Protein AF-K1S7I2-F1 (afdb_monomer)

Secondary structure (DSSP, 8-state):
-HHHHHHHHHTTSSSSPPPPPPHHHHHHHHHHHHHHHHHHHHHHHT--SHHHHHHHHHHHHHHHHHHHHHHHHHHHH-TT-HHHHHHHHHHHHHHHHHHHHHHHHHHHHHHHHHHHHHHHHHHHHHHHHHHHHHH-TTS---

Structure (mmCIF, N/CA/C/O backbone):
data_AF-K1S7I2-F1
#
_entry.id   AF-K1S7I2-F1
#
loop_
_atom_site.group_PDB
_atom_site.id
_atom_site.type_symbol
_atom_site.label_atom_id
_atom_site.label_alt_id
_atom_site.label_comp_id
_atom_site.label_asym_id
_atom_site.label_entity_id
_atom_site.label_seq_id
_atom_site.pdbx_PDB_ins_code
_atom_site.Cartn_x
_atom_site.Cartn_y
_atom_site.Cartn_z
_atom_site.occupancy
_atom_site.B_iso_or_equiv
_atom_site.auth_seq_id
_atom_site.auth_comp_id
_atom_site.auth_asym_id
_atom_site.auth_atom_id
_atom_site.pdbx_PDB_model_num
ATOM 1 N N . GLN A 1 1 ? 15.579 19.280 6.962 1.00 56.69 1 GLN A N 1
ATOM 2 C CA . GLN A 1 1 ? 15.246 20.388 7.891 1.00 56.69 1 GLN A CA 1
ATOM 3 C C . GLN A 1 1 ? 15.690 20.153 9.344 1.00 56.69 1 GLN A C 1
ATOM 5 O O . GLN A 1 1 ? 16.067 21.121 9.987 1.00 56.69 1 GLN A O 1
ATOM 10 N N . ALA A 1 2 ? 15.749 18.918 9.872 1.00 61.34 2 ALA A N 1
ATOM 11 C CA . ALA A 1 2 ? 16.204 18.666 11.256 1.00 61.34 2 ALA A CA 1
ATOM 12 C C . ALA A 1 2 ? 17.656 19.108 11.562 1.00 61.34 2 ALA A C 1
ATOM 14 O O . ALA A 1 2 ? 17.950 19.483 12.695 1.00 61.34 2 ALA A O 1
ATOM 15 N N . LEU A 1 3 ? 18.539 19.101 10.554 1.00 74.88 3 LEU A N 1
ATOM 16 C CA . LEU A 1 3 ? 19.942 19.516 10.696 1.00 74.88 3 LEU A CA 1
ATOM 17 C C . LEU A 1 3 ? 20.102 21.020 10.975 1.00 74.88 3 LEU A C 1
ATOM 19 O O . LEU A 1 3 ? 20.986 21.421 11.723 1.00 74.88 3 LEU A O 1
ATOM 23 N N . TYR A 1 4 ? 19.215 21.854 10.427 1.00 83.38 4 TYR A N 1
ATOM 24 C CA . TYR A 1 4 ? 19.271 23.310 10.587 1.00 83.38 4 TYR A CA 1
ATOM 25 C C . TYR A 1 4 ? 19.119 23.725 12.058 1.00 83.38 4 TYR A C 1
ATOM 27 O O . TYR A 1 4 ? 19.959 24.430 12.610 1.00 83.38 4 TYR A O 1
ATOM 35 N N . TYR A 1 5 ? 18.105 23.188 12.739 1.00 77.81 5 TYR A N 1
ATOM 36 C CA . TYR A 1 5 ? 17.872 23.464 14.157 1.00 77.81 5 TYR A CA 1
ATOM 37 C C . TYR A 1 5 ? 18.929 22.838 15.075 1.00 77.81 5 TYR A C 1
ATOM 39 O O . TYR A 1 5 ? 19.227 23.402 16.127 1.00 77.81 5 TYR A O 1
ATOM 47 N N . SER A 1 6 ? 19.526 21.698 14.699 1.00 78.75 6 SER A N 1
ATOM 48 C CA . SER A 1 6 ? 20.648 21.152 15.471 1.00 78.75 6 SER A CA 1
ATOM 49 C C . SER A 1 6 ? 21.892 22.030 15.374 1.00 78.75 6 SER A C 1
ATOM 51 O O . SER A 1 6 ? 22.535 22.240 16.399 1.00 78.75 6 SER A O 1
ATOM 53 N N . TYR A 1 7 ? 22.189 22.586 14.193 1.00 86.69 7 TYR A N 1
ATOM 54 C CA . TYR A 1 7 ? 23.311 23.510 14.023 1.00 86.69 7 TYR A CA 1
ATOM 55 C C . TYR A 1 7 ? 23.096 24.810 14.802 1.00 86.69 7 TYR A C 1
ATOM 57 O O . TYR A 1 7 ? 23.991 25.232 15.523 1.00 86.69 7 TYR A O 1
ATOM 65 N N . LEU A 1 8 ? 21.897 25.399 14.766 1.00 85.50 8 LEU A N 1
ATOM 66 C CA . LEU A 1 8 ? 21.591 26.603 15.552 1.00 85.50 8 LEU A CA 1
ATOM 67 C C . LEU A 1 8 ? 21.720 26.388 17.069 1.00 85.50 8 LEU A C 1
ATOM 69 O O . LEU A 1 8 ? 22.125 27.299 17.787 1.00 85.50 8 LEU A O 1
ATOM 73 N N . TYR A 1 9 ? 21.408 25.188 17.566 1.00 83.75 9 TYR A N 1
ATOM 74 C CA . TYR A 1 9 ? 21.650 24.836 18.967 1.00 83.75 9 TYR A CA 1
ATOM 75 C C . TYR A 1 9 ? 23.142 24.652 19.277 1.00 83.75 9 TYR A C 1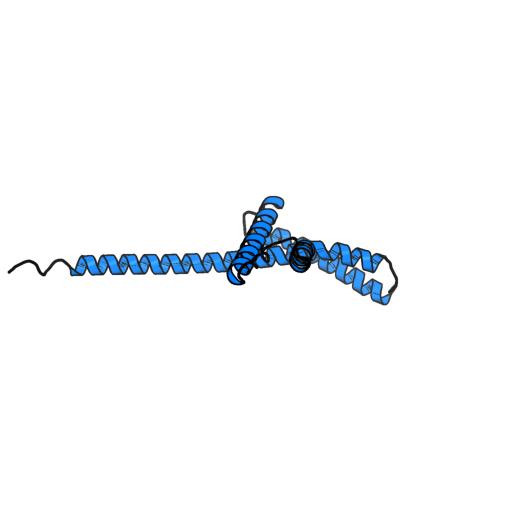
ATOM 77 O O . TYR A 1 9 ? 23.618 25.159 20.287 1.00 83.75 9 TYR A O 1
ATOM 85 N N . GLN A 1 10 ? 23.899 23.980 18.402 1.00 84.38 10 GLN A N 1
ATOM 86 C CA . GLN A 1 10 ? 25.352 23.809 18.563 1.00 84.38 10 GLN A CA 1
ATOM 87 C C . GLN A 1 10 ? 26.112 25.141 18.527 1.00 84.38 10 GLN A C 1
ATOM 89 O O . GLN A 1 10 ? 27.075 25.308 19.265 1.00 84.38 10 GLN A O 1
ATOM 94 N N . MET A 1 11 ? 25.646 26.094 17.718 1.00 89.69 11 MET A N 1
ATOM 95 C CA . MET A 1 11 ? 26.193 27.451 17.622 1.00 89.69 11 MET A CA 1
ATOM 96 C C . MET A 1 11 ? 25.721 28.378 18.759 1.00 89.69 11 MET A C 1
ATOM 98 O O . MET A 1 11 ? 26.007 29.571 18.729 1.00 89.69 11 MET A O 1
ATOM 102 N N . GLY A 1 12 ? 24.961 27.870 19.740 1.00 85.56 12 GLY A N 1
ATOM 103 C CA . GLY A 1 12 ? 24.485 28.637 20.899 1.00 85.56 12 GLY A CA 1
ATOM 104 C C . GLY A 1 12 ? 23.356 29.637 20.612 1.00 85.56 12 GLY A C 1
ATOM 105 O O . GLY A 1 12 ? 22.914 30.331 21.524 1.00 85.56 12 GLY A O 1
ATOM 106 N N . VAL A 1 13 ? 22.853 29.698 19.373 1.00 89.31 13 VAL A N 1
ATOM 107 C CA . VAL A 1 13 ? 21.753 30.593 18.963 1.00 89.31 13 VAL A CA 1
ATOM 108 C C . VAL A 1 13 ? 20.434 30.162 19.609 1.00 89.31 13 VAL A C 1
ATOM 110 O O . VAL A 1 13 ? 19.624 30.993 20.019 1.00 89.31 13 VAL A O 1
ATOM 113 N N . LEU A 1 14 ? 20.217 28.851 19.740 1.00 83.06 14 LEU A N 1
ATOM 114 C CA . LEU A 1 14 ? 19.083 28.300 20.479 1.00 83.06 14 LEU A CA 1
ATOM 115 C C . LEU A 1 14 ? 19.497 27.971 21.914 1.00 83.06 14 LEU A C 1
ATOM 117 O O . LEU A 1 14 ? 20.416 27.193 22.145 1.00 83.06 14 LEU A O 1
ATOM 121 N N . LYS A 1 15 ? 18.749 28.498 22.887 1.00 81.25 15 LYS A N 1
ATOM 122 C CA . LYS A 1 15 ? 18.996 28.264 24.322 1.00 81.25 15 LYS A CA 1
ATOM 123 C C . LYS A 1 15 ? 18.727 26.819 24.759 1.00 81.25 15 LYS A C 1
ATOM 125 O O . LYS A 1 15 ? 19.271 26.365 25.759 1.00 81.25 15 LYS A O 1
ATOM 130 N N . GLN A 1 16 ? 17.872 26.092 24.037 1.00 79.06 16 GLN A N 1
ATOM 131 C CA . GLN A 1 16 ? 17.500 24.714 24.358 1.00 79.06 16 GLN A CA 1
ATOM 132 C C . GLN A 1 16 ? 17.503 23.834 23.114 1.00 79.06 16 GLN A C 1
ATOM 134 O O . GLN A 1 16 ? 17.116 24.260 22.024 1.00 79.06 16 GLN A O 1
ATOM 139 N N . LYS A 1 17 ? 17.910 22.576 23.301 1.00 78.81 17 LYS A N 1
ATOM 140 C CA . LYS A 1 17 ? 17.886 21.577 22.239 1.00 78.81 17 LYS A CA 1
ATOM 141 C C . LYS A 1 17 ? 16.428 21.258 21.903 1.00 78.81 17 LYS A C 1
ATOM 143 O O . LYS A 1 17 ? 15.666 20.963 22.827 1.00 78.81 17 LYS A O 1
ATOM 148 N N . PRO A 1 18 ? 16.029 21.246 20.620 1.00 75.38 18 PRO A N 1
ATOM 149 C CA . PRO A 1 18 ? 14.683 20.826 20.253 1.00 75.38 18 PRO A CA 1
ATOM 150 C C . PRO A 1 18 ? 14.415 19.408 20.780 1.00 75.38 18 PRO A C 1
ATOM 152 O O . PRO A 1 18 ? 15.206 18.482 20.555 1.00 75.38 18 PRO A O 1
ATOM 155 N N . LYS A 1 19 ? 13.312 19.245 21.520 1.00 78.19 19 LYS A N 1
ATOM 156 C CA . LYS A 1 19 ? 12.931 17.962 22.122 1.00 78.19 19 LYS A CA 1
ATOM 157 C C . LYS A 1 19 ? 12.605 16.961 21.015 1.00 78.19 19 LYS A C 1
ATOM 159 O O . LYS A 1 19 ? 11.801 17.235 20.126 1.00 78.19 19 LYS A O 1
ATOM 164 N N . ARG A 1 20 ? 13.237 15.785 21.058 1.00 80.12 20 ARG A N 1
ATOM 165 C CA . ARG A 1 20 ? 12.906 14.686 20.141 1.00 80.12 20 ARG A CA 1
ATOM 166 C C . ARG A 1 20 ? 11.556 14.091 20.544 1.00 80.12 20 ARG A C 1
ATOM 168 O O . ARG A 1 20 ? 11.340 13.813 21.718 1.00 80.12 20 ARG A O 1
ATOM 175 N N . ILE A 1 21 ? 10.687 13.860 19.560 1.00 84.19 21 ILE A N 1
ATOM 176 C CA . ILE A 1 21 ? 9.421 13.134 19.745 1.00 84.19 21 ILE A CA 1
ATOM 177 C C . ILE A 1 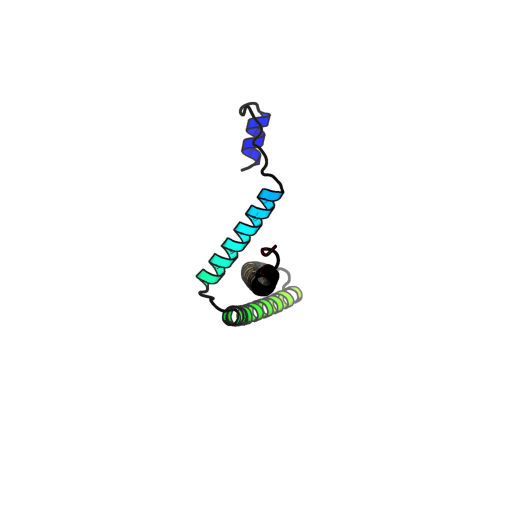21 ? 9.727 11.738 20.303 1.00 84.19 21 ILE A C 1
ATOM 179 O O . ILE A 1 21 ? 10.676 11.092 19.836 1.00 84.19 21 ILE A O 1
ATOM 183 N N . SER A 1 22 ? 8.940 11.286 21.286 1.00 89.88 22 SER A N 1
ATOM 184 C CA . SER A 1 22 ? 9.121 9.967 21.895 1.00 89.88 22 SER A CA 1
ATOM 185 C C . SER A 1 22 ? 8.963 8.852 20.847 1.00 89.88 22 SER A C 1
ATOM 187 O O . SER A 1 22 ? 8.219 9.014 19.872 1.00 89.88 22 SER A O 1
ATOM 189 N N . PRO A 1 23 ? 9.654 7.710 21.006 1.00 89.88 23 PRO A N 1
ATOM 190 C CA . PRO A 1 23 ? 9.533 6.595 20.067 1.00 89.88 23 PRO A CA 1
ATOM 191 C C . PRO A 1 23 ? 8.088 6.108 19.884 1.00 89.88 23 PRO A C 1
ATOM 193 O O . PRO A 1 23 ? 7.698 5.804 18.760 1.00 89.88 23 PRO A O 1
ATOM 196 N N . VAL A 1 24 ? 7.298 6.104 20.965 1.00 93.75 24 VAL A N 1
ATOM 197 C CA . VAL A 1 24 ? 5.876 5.721 20.963 1.00 93.75 24 VAL A CA 1
ATOM 198 C C . VAL A 1 24 ? 5.064 6.672 20.088 1.00 93.75 24 VAL A C 1
ATOM 200 O O . VAL A 1 24 ? 4.462 6.237 19.111 1.00 93.75 24 VAL A O 1
ATOM 203 N N . LEU A 1 25 ? 5.159 7.982 20.340 1.00 89.94 25 LEU A N 1
ATOM 204 C CA . LEU A 1 25 ? 4.445 8.985 19.546 1.00 89.94 25 LEU A CA 1
ATOM 205 C C . LEU A 1 25 ? 4.850 8.940 18.069 1.00 89.94 25 LEU A C 1
ATOM 207 O O . LEU A 1 25 ? 4.011 9.089 17.189 1.00 89.94 25 LEU A O 1
ATOM 211 N N . ARG A 1 26 ? 6.128 8.682 17.762 1.00 92.12 26 ARG A N 1
ATOM 212 C CA . ARG A 1 26 ? 6.577 8.522 16.372 1.00 92.12 26 ARG A CA 1
ATOM 213 C C . ARG A 1 26 ? 5.964 7.290 15.704 1.00 92.12 26 ARG A C 1
ATOM 215 O O . ARG A 1 26 ? 5.657 7.345 14.516 1.00 92.12 26 ARG A O 1
ATOM 222 N N . ALA A 1 27 ? 5.843 6.180 16.426 1.00 92.88 27 ALA A N 1
ATOM 223 C CA . ALA A 1 27 ? 5.189 4.986 15.907 1.00 92.88 27 ALA A CA 1
ATOM 224 C C . ALA A 1 27 ? 3.707 5.256 15.623 1.00 92.88 27 ALA A C 1
ATOM 226 O O . ALA A 1 27 ? 3.222 4.858 14.567 1.00 92.88 27 ALA A O 1
ATOM 227 N N . ASP A 1 28 ? 3.023 5.982 16.504 1.00 94.56 28 ASP A N 1
ATOM 228 C CA . ASP A 1 28 ? 1.611 6.319 16.322 1.00 94.56 28 ASP A CA 1
ATOM 229 C C . ASP A 1 28 ? 1.388 7.302 15.169 1.00 94.56 28 ASP A C 1
ATOM 231 O O . ASP A 1 28 ? 0.517 7.056 14.341 1.00 94.56 28 ASP A O 1
ATOM 235 N N . ILE A 1 29 ? 2.241 8.322 15.012 1.00 93.06 29 ILE A N 1
ATOM 236 C CA . ILE A 1 29 ? 2.217 9.212 13.836 1.00 93.06 29 ILE A CA 1
ATOM 237 C C . ILE A 1 29 ? 2.360 8.401 12.543 1.00 93.06 29 ILE A C 1
ATOM 239 O O . ILE A 1 29 ? 1.552 8.550 11.638 1.00 93.06 29 ILE A O 1
ATOM 243 N N . ARG A 1 30 ? 3.309 7.456 12.476 1.00 94.25 30 ARG A N 1
ATOM 244 C CA . ARG A 1 30 ? 3.467 6.595 11.288 1.00 94.25 30 ARG A CA 1
ATOM 245 C C . ARG A 1 30 ? 2.242 5.725 11.011 1.00 94.25 30 ARG A C 1
ATOM 247 O O . ARG A 1 30 ? 1.960 5.437 9.851 1.00 94.25 30 ARG A O 1
ATOM 254 N N . LYS A 1 31 ? 1.540 5.262 12.054 1.00 94.00 31 LYS A N 1
ATOM 255 C CA . LYS A 1 31 ? 0.277 4.530 11.880 1.00 94.00 31 LYS A CA 1
ATOM 256 C C . LYS A 1 31 ? -0.785 5.454 11.293 1.00 94.00 31 LYS A C 1
ATOM 258 O O . LYS A 1 31 ? -1.463 5.034 10.366 1.00 94.00 31 LYS A O 1
ATOM 263 N N . LEU A 1 32 ? -0.907 6.681 11.803 1.00 94.94 32 LEU A N 1
ATOM 264 C CA . LEU A 1 32 ? -1.848 7.676 11.284 1.00 94.94 32 LEU A CA 1
ATOM 265 C C . LEU A 1 32 ? -1.541 8.030 9.826 1.00 94.94 32 LEU A C 1
ATOM 267 O O . LEU A 1 32 ? -2.444 7.953 9.001 1.00 94.94 32 LEU A O 1
ATOM 271 N N . ASP A 1 33 ? -0.279 8.286 9.484 1.00 95.38 33 ASP A N 1
ATOM 272 C CA . ASP A 1 33 ? 0.145 8.542 8.101 1.00 95.38 33 ASP A CA 1
ATOM 273 C C . ASP A 1 33 ? -0.236 7.374 7.177 1.00 95.38 33 ASP A C 1
ATOM 275 O O . ASP A 1 33 ? -0.771 7.576 6.089 1.00 95.38 33 ASP A O 1
ATOM 279 N N . ALA A 1 34 ? -0.029 6.131 7.630 1.00 93.50 34 ALA A N 1
ATOM 280 C CA . ALA A 1 34 ? -0.425 4.947 6.872 1.00 93.50 34 ALA A CA 1
ATOM 281 C C . ALA A 1 34 ? -1.952 4.825 6.711 1.00 93.50 34 ALA A C 1
ATOM 283 O O . ALA A 1 34 ? -2.401 4.335 5.680 1.00 93.50 34 ALA A O 1
ATOM 284 N N . ARG A 1 35 ? -2.751 5.257 7.698 1.00 93.62 35 ARG A N 1
ATOM 285 C CA . ARG A 1 35 ? -4.222 5.291 7.597 1.00 93.62 35 ARG A CA 1
ATOM 286 C C . ARG A 1 35 ? -4.695 6.351 6.612 1.00 93.62 35 ARG A C 1
ATOM 288 O O . ARG A 1 35 ? -5.577 6.063 5.812 1.00 93.62 35 ARG A O 1
ATOM 295 N N . ILE A 1 36 ? -4.087 7.533 6.650 1.00 95.31 36 ILE A N 1
ATOM 296 C CA . ILE A 1 36 ? -4.391 8.623 5.720 1.00 95.31 36 ILE A CA 1
ATOM 297 C C . ILE A 1 36 ? -4.094 8.172 4.288 1.00 95.31 36 ILE A C 1
ATOM 299 O O . ILE A 1 36 ? -4.984 8.233 3.448 1.00 95.31 36 ILE A O 1
ATOM 303 N N . GLU A 1 37 ? -2.913 7.594 4.035 1.00 95.12 37 GLU A N 1
ATOM 304 C CA . GLU A 1 37 ? -2.541 7.085 2.704 1.00 95.12 37 GLU A CA 1
ATOM 305 C C . GLU A 1 37 ? -3.546 6.042 2.177 1.00 95.12 37 GLU A C 1
ATOM 307 O O . GLU A 1 37 ? -3.877 6.024 0.992 1.00 95.12 37 GLU A O 1
ATOM 312 N N . GLN A 1 38 ? -4.067 5.177 3.052 1.00 93.62 38 GLN A N 1
ATOM 313 C CA . GLN A 1 38 ? -5.082 4.185 2.689 1.00 93.62 38 GLN A CA 1
ATOM 314 C C . GLN A 1 38 ? -6.427 4.818 2.355 1.00 93.62 38 GLN A C 1
ATOM 316 O O . GLN A 1 38 ? -7.040 4.447 1.358 1.00 93.62 38 GLN A O 1
ATOM 321 N N . MET A 1 39 ? -6.883 5.757 3.184 1.00 93.50 39 MET A N 1
ATOM 322 C CA . MET A 1 39 ? -8.144 6.458 2.960 1.00 93.50 39 MET A CA 1
ATOM 323 C C . MET A 1 39 ? -8.104 7.275 1.670 1.00 93.50 39 MET A C 1
ATOM 325 O O . MET A 1 39 ? -9.024 7.179 0.864 1.00 93.50 39 MET A O 1
ATOM 329 N N . GLU A 1 40 ? -7.019 8.014 1.438 1.00 95.62 40 GLU A N 1
ATOM 330 C CA . GLU A 1 40 ? -6.811 8.782 0.208 1.00 95.62 40 GLU A CA 1
ATOM 331 C C . GLU A 1 40 ? -6.819 7.879 -1.027 1.00 95.62 40 GLU A C 1
ATOM 333 O O . GLU A 1 40 ? -7.417 8.223 -2.044 1.00 95.62 40 GLU A O 1
ATOM 338 N N . PHE A 1 41 ? -6.193 6.704 -0.941 1.00 95.25 41 PHE A N 1
ATOM 339 C CA . PHE A 1 41 ? -6.191 5.735 -2.031 1.00 95.25 41 PHE A CA 1
ATOM 340 C C . PHE A 1 41 ? -7.592 5.195 -2.333 1.00 95.25 41 PHE A C 1
ATOM 342 O O . PHE A 1 41 ? -8.015 5.212 -3.490 1.00 95.25 41 PHE A O 1
ATOM 349 N N . LEU A 1 42 ? -8.331 4.763 -1.307 1.00 94.44 42 LEU A N 1
ATOM 350 C CA . LEU A 1 42 ? -9.702 4.274 -1.472 1.00 94.44 42 LEU A CA 1
ATOM 351 C C . LEU A 1 42 ? -10.613 5.358 -2.054 1.00 94.44 42 LEU A C 1
ATOM 353 O O . LEU A 1 42 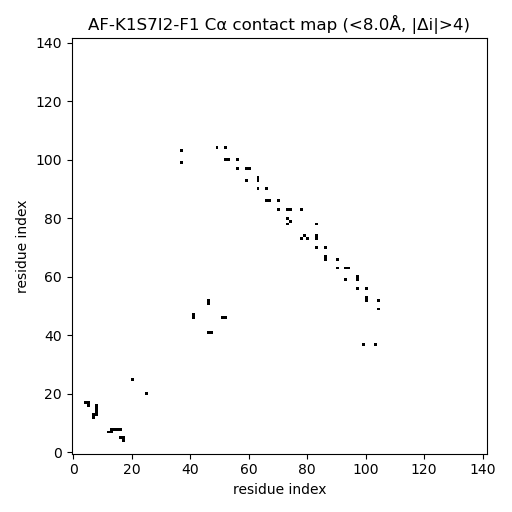? -11.356 5.086 -2.992 1.00 94.44 42 LEU A O 1
ATOM 357 N N . GLN A 1 43 ? -10.494 6.596 -1.568 1.00 95.12 43 GLN A N 1
ATOM 358 C CA . GLN A 1 43 ? -11.253 7.740 -2.072 1.00 95.12 43 GLN A CA 1
ATOM 359 C C . GLN A 1 43 ? -10.900 8.068 -3.528 1.00 95.12 43 GLN A C 1
ATOM 361 O O . GLN A 1 43 ? -11.785 8.293 -4.349 1.00 95.12 43 GLN A O 1
ATOM 366 N N . LYS A 1 44 ? -9.610 8.076 -3.881 1.00 95.12 44 LYS A N 1
ATOM 367 C CA . LYS A 1 44 ? -9.149 8.379 -5.243 1.00 95.12 44 LYS A CA 1
ATOM 368 C C . LYS A 1 44 ? -9.672 7.375 -6.270 1.00 95.12 44 LYS A C 1
ATOM 370 O O . LYS A 1 44 ? -9.983 7.763 -7.393 1.00 95.12 44 LYS A O 1
ATOM 375 N N . HIS A 1 45 ? -9.744 6.103 -5.891 1.00 92.69 45 HIS A N 1
ATOM 376 C CA . HIS A 1 45 ? -10.190 5.018 -6.765 1.00 92.69 45 HIS A CA 1
ATOM 377 C C . HIS A 1 45 ? -11.667 4.645 -6.572 1.00 92.69 45 HIS A C 1
ATOM 379 O O . HIS A 1 45 ? -12.141 3.737 -7.247 1.00 92.69 45 HIS A O 1
ATOM 385 N N . GLN A 1 46 ? -12.387 5.356 -5.695 1.00 93.62 46 GLN A N 1
ATOM 386 C CA . GLN A 1 46 ? -13.792 5.116 -5.346 1.00 93.62 46 GLN A CA 1
ATOM 387 C C . GLN A 1 46 ? -14.078 3.661 -4.954 1.00 93.62 46 GLN A C 1
ATOM 389 O O . GLN A 1 46 ? -15.108 3.095 -5.309 1.00 93.62 46 GLN A O 1
ATOM 394 N N . ILE A 1 47 ? -13.143 3.057 -4.220 1.00 93.12 47 ILE A N 1
ATOM 395 C CA . ILE A 1 47 ? -13.241 1.674 -3.761 1.00 93.12 47 ILE A CA 1
ATOM 396 C C . ILE A 1 47 ? -13.963 1.671 -2.420 1.00 93.12 47 ILE A C 1
ATOM 398 O O . ILE A 1 47 ? -13.471 2.223 -1.433 1.00 93.12 47 ILE A O 1
ATOM 402 N N . THR A 1 48 ? -15.117 1.020 -2.383 1.00 91.12 48 THR A N 1
ATOM 403 C CA . THR A 1 48 ? -15.961 0.900 -1.190 1.00 91.12 48 THR A CA 1
ATOM 404 C C . THR A 1 48 ? -15.985 -0.522 -0.646 1.00 91.12 48 THR A C 1
ATOM 406 O O . THR A 1 48 ? -16.094 -0.713 0.566 1.00 91.12 48 THR A O 1
ATOM 409 N N . THR A 1 49 ? -15.821 -1.524 -1.514 1.00 90.50 49 THR A N 1
ATOM 410 C CA . THR A 1 49 ? -15.883 -2.940 -1.135 1.00 90.50 49 THR A CA 1
ATOM 411 C C . THR A 1 49 ? -14.542 -3.657 -1.288 1.00 90.50 49 THR A C 1
ATOM 413 O O . THR A 1 49 ? -13.645 -3.255 -2.033 1.00 90.50 49 THR A O 1
ATOM 416 N N . ARG A 1 50 ? -14.390 -4.778 -0.570 1.00 87.44 50 ARG A N 1
ATOM 417 C CA . ARG A 1 50 ? -13.200 -5.636 -0.689 1.00 87.44 50 ARG A CA 1
ATOM 418 C C . ARG A 1 50 ? -13.092 -6.274 -2.076 1.00 87.44 50 ARG A C 1
ATOM 420 O O . ARG A 1 50 ? -11.988 -6.501 -2.557 1.00 87.44 50 ARG A O 1
ATOM 427 N N . GLU A 1 51 ? -14.222 -6.569 -2.704 1.00 89.56 51 GLU A N 1
ATOM 428 C CA . GLU A 1 51 ? -14.272 -7.162 -4.041 1.00 89.56 51 GLU A CA 1
ATOM 429 C C . GLU A 1 51 ? -13.790 -6.168 -5.100 1.00 89.56 51 GLU A C 1
ATOM 431 O O . GLU A 1 51 ? -12.936 -6.514 -5.913 1.00 89.56 51 GLU A O 1
ATOM 436 N N . GLU A 1 52 ? -14.222 -4.906 -5.017 1.00 92.12 52 GLU A N 1
ATOM 437 C CA . GLU A 1 52 ? -13.714 -3.819 -5.865 1.00 92.12 52 GLU A CA 1
ATOM 438 C C . GLU A 1 52 ? -12.196 -3.647 -5.738 1.00 92.12 52 GLU A C 1
ATOM 440 O O . GLU A 1 52 ? -11.509 -3.445 -6.739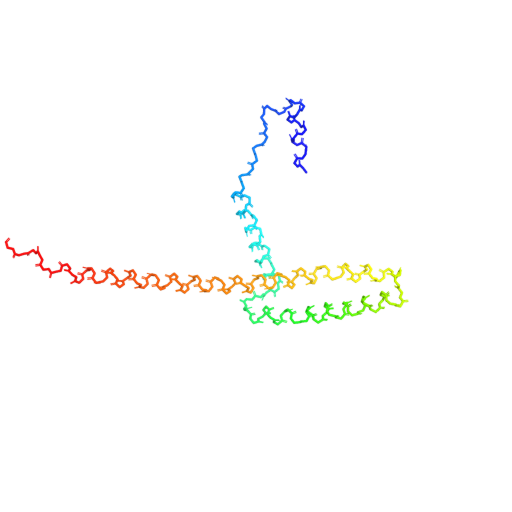 1.00 92.12 52 GLU A O 1
ATOM 445 N N . LEU A 1 53 ? -11.645 -3.795 -4.527 1.00 93.12 53 LEU A N 1
ATOM 446 C CA . LEU A 1 53 ? -10.198 -3.739 -4.303 1.00 93.12 53 LEU A CA 1
ATOM 447 C C . LEU A 1 53 ? -9.453 -4.863 -5.045 1.00 93.12 53 LEU A C 1
ATOM 449 O O . LEU A 1 53 ? -8.365 -4.636 -5.579 1.00 93.12 53 LEU A O 1
ATOM 453 N N . LEU A 1 54 ? -10.031 -6.068 -5.101 1.00 91.25 54 LEU A N 1
ATOM 454 C CA . LEU A 1 54 ? -9.468 -7.189 -5.860 1.00 91.25 54 LEU A CA 1
ATOM 455 C C . LEU A 1 54 ? -9.570 -6.949 -7.367 1.00 91.25 54 LEU A C 1
ATOM 457 O O . LEU A 1 54 ? -8.585 -7.143 -8.078 1.00 91.25 54 LEU A O 1
ATOM 461 N N . VAL A 1 55 ? -10.721 -6.472 -7.843 1.00 93.94 55 VAL A N 1
ATOM 462 C CA . VAL A 1 55 ? -10.932 -6.132 -9.258 1.00 93.94 55 VAL A CA 1
ATOM 463 C C . VAL A 1 55 ? -9.947 -5.056 -9.714 1.00 93.94 55 VAL A C 1
ATOM 465 O O . VAL A 1 55 ? -9.374 -5.176 -10.792 1.00 93.94 55 VAL A O 1
ATOM 468 N N . TYR A 1 56 ? -9.676 -4.051 -8.878 1.00 93.00 56 TYR A N 1
ATOM 469 C CA . TYR A 1 56 ? -8.672 -3.023 -9.156 1.00 93.00 56 TYR A CA 1
ATOM 470 C C . TYR A 1 56 ? -7.242 -3.589 -9.219 1.00 93.00 56 TYR A C 1
ATOM 472 O O . TYR A 1 56 ? -6.418 -3.159 -10.028 1.00 93.00 56 TYR A O 1
ATOM 480 N N . ARG A 1 57 ? -6.933 -4.577 -8.376 1.00 93.62 57 ARG A N 1
ATOM 481 C CA . ARG A 1 57 ? -5.594 -5.163 -8.249 1.00 93.62 57 ARG A CA 1
ATOM 482 C C . ARG A 1 57 ? -5.196 -6.043 -9.437 1.00 93.62 57 ARG A C 1
ATOM 484 O O . ARG A 1 57 ? -4.038 -5.988 -9.848 1.00 93.62 57 ARG A O 1
ATOM 491 N N . ILE A 1 58 ? -6.119 -6.835 -9.981 1.00 94.25 58 ILE A N 1
ATOM 492 C CA . ILE A 1 58 ? -5.852 -7.790 -11.075 1.00 94.25 58 ILE A CA 1
ATOM 493 C C . ILE A 1 58 ? -5.139 -7.140 -12.282 1.00 94.25 58 ILE A C 1
ATOM 495 O O . ILE A 1 58 ? -4.037 -7.585 -12.617 1.00 94.25 58 ILE A O 1
ATOM 499 N N . PRO A 1 59 ? -5.662 -6.064 -12.908 1.00 95.19 59 PRO A N 1
ATOM 500 C CA . PRO A 1 59 ? -5.016 -5.468 -14.079 1.00 95.19 59 PRO A CA 1
ATOM 501 C C . PRO A 1 59 ? -3.649 -4.850 -13.752 1.00 95.19 59 PRO A C 1
ATOM 503 O O . PRO A 1 59 ? -2.743 -4.867 -14.586 1.00 95.19 59 PRO A O 1
ATOM 506 N N . LEU A 1 60 ? -3.451 -4.339 -12.531 1.00 94.81 60 LEU A N 1
ATOM 507 C CA . LEU A 1 60 ? -2.149 -3.824 -12.098 1.00 94.81 60 LEU A CA 1
ATOM 508 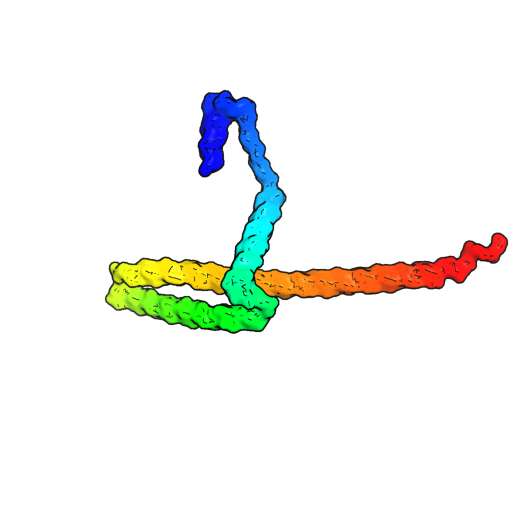C C . LEU A 1 60 ? -1.104 -4.938 -11.995 1.00 94.81 60 LEU A C 1
ATOM 510 O O . LEU A 1 60 ? 0.053 -4.746 -12.378 1.00 94.81 60 LEU A O 1
ATOM 514 N N . GLU A 1 61 ? -1.491 -6.108 -11.487 1.00 95.12 61 GLU A N 1
ATOM 515 C CA . GLU A 1 61 ? -0.599 -7.265 -11.417 1.00 95.12 61 GLU A CA 1
ATOM 516 C C . GLU A 1 61 ? -0.204 -7.755 -12.810 1.00 95.12 61 GLU A C 1
ATOM 518 O O . GLU A 1 61 ? 0.976 -8.025 -13.047 1.00 95.12 61 GLU A O 1
ATOM 523 N N . GLU A 1 62 ? -1.148 -7.802 -13.748 1.00 96.19 62 GLU A N 1
ATOM 524 C CA . GLU A 1 62 ? -0.881 -8.163 -15.142 1.00 96.19 62 GLU A CA 1
ATOM 525 C C . GLU A 1 62 ? 0.098 -7.189 -15.810 1.00 96.19 62 GLU A C 1
ATOM 527 O O . GLU A 1 62 ? 1.082 -7.619 -16.422 1.00 96.19 62 GLU A O 1
ATOM 532 N N . GLN A 1 63 ? -0.094 -5.879 -15.624 1.00 95.62 63 GLN A N 1
ATOM 533 C CA . GLN A 1 63 ? 0.825 -4.853 -16.130 1.00 95.62 63 GLN A CA 1
ATOM 534 C C . GLN A 1 63 ? 2.230 -5.002 -15.538 1.00 95.62 63 GLN A C 1
ATOM 536 O O . GLN A 1 63 ? 3.227 -4.995 -16.266 1.00 95.62 63 GLN A O 1
ATOM 541 N N . VAL A 1 64 ? 2.335 -5.207 -14.221 1.00 96.12 64 VAL A N 1
ATOM 542 C CA . VAL A 1 64 ? 3.624 -5.441 -13.556 1.00 96.12 64 VAL A CA 1
ATOM 543 C C . VAL A 1 64 ? 4.298 -6.699 -14.095 1.00 96.12 64 VAL A C 1
ATOM 545 O O . VAL A 1 64 ? 5.517 -6.697 -14.300 1.00 96.12 64 VAL A O 1
ATOM 548 N N . GLN A 1 65 ? 3.544 -7.770 -14.345 1.00 96.69 65 GLN A N 1
ATOM 549 C CA . GLN A 1 65 ? 4.080 -8.995 -14.931 1.00 96.69 65 GLN A CA 1
ATOM 550 C C . GLN A 1 65 ? 4.581 -8.770 -16.360 1.00 96.69 65 GLN A C 1
ATOM 552 O O . GLN A 1 65 ? 5.684 -9.221 -16.681 1.00 96.69 65 GLN A O 1
ATOM 557 N N . ALA A 1 66 ? 3.822 -8.059 -17.196 1.00 96.44 66 ALA A N 1
ATOM 558 C CA . ALA A 1 66 ? 4.200 -7.736 -18.570 1.00 96.44 66 ALA A CA 1
ATOM 559 C C . ALA A 1 66 ? 5.501 -6.917 -18.617 1.00 96.44 66 ALA A C 1
ATOM 561 O O . ALA A 1 66 ? 6.483 -7.354 -19.221 1.00 96.44 66 ALA A O 1
ATOM 562 N N . LEU A 1 67 ? 5.564 -5.812 -17.868 1.00 95.81 67 LEU A N 1
ATOM 563 C CA . LEU A 1 67 ? 6.754 -4.961 -17.758 1.00 95.81 67 LEU A CA 1
ATOM 564 C C . LEU A 1 67 ? 7.956 -5.714 -17.176 1.00 95.81 67 LEU A C 1
ATOM 566 O O . LEU A 1 67 ? 9.095 -5.559 -17.618 1.00 95.81 67 LEU A O 1
ATOM 570 N N . THR A 1 68 ? 7.726 -6.596 -16.201 1.00 95.25 68 THR A N 1
ATOM 571 C CA . THR A 1 68 ? 8.800 -7.419 -15.632 1.00 95.25 68 THR A CA 1
ATOM 572 C C . THR A 1 68 ? 9.350 -8.416 -16.656 1.00 95.25 68 THR A C 1
ATOM 574 O O . THR A 1 68 ? 10.562 -8.650 -16.682 1.00 95.25 68 THR A O 1
ATOM 577 N N . LYS A 1 69 ? 8.494 -9.004 -17.503 1.00 96.38 69 LYS A N 1
ATOM 578 C CA . LYS A 1 69 ? 8.918 -9.886 -18.603 1.00 96.38 69 LYS A CA 1
ATOM 579 C C . LYS A 1 69 ? 9.704 -9.108 -19.660 1.00 96.38 69 LYS A C 1
ATOM 581 O O . LYS A 1 69 ? 10.776 -9.567 -20.052 1.00 96.38 69 LYS A O 1
ATOM 586 N N . GLU A 1 70 ? 9.229 -7.925 -20.051 1.00 94.06 70 GLU A N 1
ATOM 587 C CA . GLU A 1 70 ? 9.925 -7.030 -20.985 1.00 94.06 70 GLU A CA 1
ATOM 588 C C . GLU A 1 70 ? 11.321 -6.674 -20.462 1.00 94.06 70 GLU A C 1
ATOM 590 O O . GLU A 1 70 ? 12.320 -6.942 -21.127 1.00 94.06 70 GLU A O 1
ATOM 595 N N . ARG A 1 71 ? 11.422 -6.199 -19.214 1.00 94.44 71 ARG A N 1
ATOM 596 C CA . ARG A 1 71 ? 12.709 -5.850 -18.597 1.00 94.44 71 ARG A CA 1
ATOM 597 C C . ARG A 1 71 ? 13.675 -7.034 -18.546 1.00 94.44 71 ARG A C 1
ATOM 599 O O . ARG A 1 71 ? 14.860 -6.880 -18.819 1.00 94.44 71 ARG A O 1
ATOM 606 N N . LYS A 1 72 ? 13.181 -8.231 -18.204 1.00 94.88 72 LYS A N 1
ATOM 607 C CA . LYS A 1 72 ? 13.991 -9.465 -18.190 1.00 94.88 72 LYS A CA 1
ATOM 608 C C . LYS A 1 72 ? 14.513 -9.833 -19.578 1.00 94.88 72 LYS A C 1
ATOM 610 O O . LYS A 1 72 ? 15.634 -10.325 -19.675 1.00 94.88 72 LYS A O 1
ATOM 615 N N . ARG A 1 73 ? 13.716 -9.621 -20.630 1.00 95.06 73 ARG A N 1
ATOM 616 C CA . ARG A 1 73 ? 14.146 -9.824 -22.019 1.00 95.06 73 ARG A CA 1
ATOM 617 C C . ARG A 1 73 ? 15.231 -8.819 -22.396 1.00 95.06 73 ARG A C 1
ATOM 619 O O . ARG A 1 73 ? 16.261 -9.240 -22.910 1.00 95.06 73 ARG A O 1
ATOM 626 N N . LEU A 1 74 ? 15.032 -7.541 -22.072 1.00 94.31 74 LEU A N 1
ATOM 627 C CA . LEU A 1 74 ? 15.985 -6.474 -22.382 1.00 94.31 74 LEU A CA 1
ATOM 628 C C . LEU A 1 74 ? 17.349 -6.702 -21.732 1.00 94.31 74 LEU A C 1
ATOM 630 O O . LEU A 1 74 ? 18.354 -6.543 -22.403 1.00 94.31 74 LEU A O 1
ATOM 634 N N . TYR A 1 75 ? 17.412 -7.201 -20.495 1.00 94.00 75 TYR A N 1
ATOM 635 C CA . TYR A 1 75 ? 18.702 -7.564 -19.891 1.00 94.00 75 TYR A CA 1
ATOM 636 C C . TYR A 1 75 ? 19.496 -8.618 -20.679 1.00 94.00 75 TYR A C 1
ATOM 638 O O . TYR A 1 75 ? 20.712 -8.685 -20.534 1.00 94.00 75 TYR A O 1
ATOM 646 N N . ARG A 1 76 ? 18.828 -9.463 -21.476 1.00 94.19 76 ARG A N 1
ATOM 647 C CA . ARG A 1 76 ? 19.485 -10.480 -22.312 1.00 94.19 76 ARG A CA 1
ATOM 648 C C . ARG A 1 76 ? 19.818 -9.964 -23.709 1.00 94.19 76 ARG A C 1
ATOM 650 O O . ARG A 1 76 ? 20.819 -10.395 -24.264 1.00 94.19 76 ARG A O 1
ATOM 657 N N . SER A 1 77 ? 18.962 -9.121 -24.288 1.00 93.62 77 SER A N 1
ATOM 658 C CA . SER A 1 77 ? 19.130 -8.625 -25.659 1.00 93.62 77 SER A CA 1
ATOM 659 C C . SER A 1 77 ? 19.926 -7.323 -25.731 1.00 93.62 77 SER A C 1
ATOM 661 O O . SER A 1 77 ? 20.825 -7.209 -26.551 1.00 93.62 77 SER A O 1
ATOM 663 N N . GLU A 1 78 ? 19.597 -6.350 -24.882 1.00 91.12 78 GLU A N 1
ATOM 664 C CA . GLU A 1 78 ? 20.111 -4.976 -24.913 1.00 91.12 78 GLU A CA 1
ATOM 665 C C . GLU A 1 78 ? 20.304 -4.449 -23.476 1.00 91.12 78 GLU A C 1
ATOM 667 O O . GLU A 1 78 ? 19.481 -3.676 -22.970 1.00 91.12 78 GLU A O 1
ATOM 672 N N . PRO A 1 79 ? 21.367 -4.886 -22.779 1.00 87.75 79 PRO A N 1
ATOM 673 C CA . PRO A 1 79 ? 21.555 -4.608 -21.354 1.00 87.75 79 PRO A CA 1
ATOM 674 C C . PRO A 1 79 ? 21.744 -3.119 -21.028 1.00 87.75 79 PRO A C 1
ATOM 676 O O . PRO A 1 79 ? 21.362 -2.695 -19.939 1.00 87.75 79 PRO A O 1
ATOM 679 N N . ASP A 1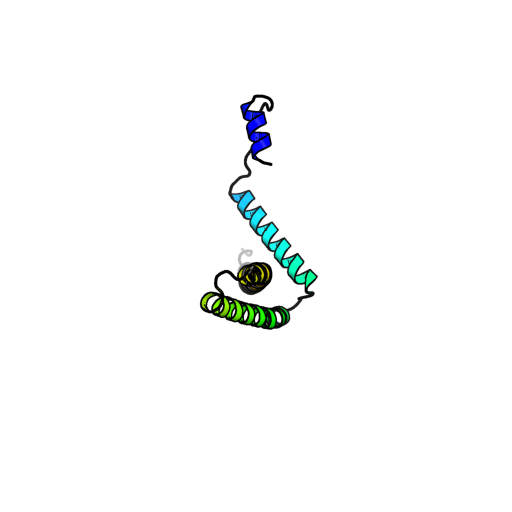 80 ? 22.252 -2.326 -21.974 1.00 89.12 80 ASP A N 1
ATOM 680 C CA . ASP A 1 80 ? 22.504 -0.888 -21.800 1.00 89.12 80 ASP A CA 1
ATOM 681 C C . ASP A 1 80 ? 21.350 -0.008 -22.315 1.00 89.12 80 ASP A C 1
ATOM 683 O O . ASP A 1 80 ? 21.464 1.215 -22.414 1.00 89.12 80 ASP A O 1
ATOM 687 N N . SER A 1 81 ? 20.208 -0.618 -22.651 1.00 91.00 81 SER A N 1
ATOM 688 C CA . SER A 1 81 ? 19.044 0.109 -23.150 1.00 91.00 81 SER A CA 1
ATOM 689 C C . SER A 1 81 ? 18.447 1.025 -22.078 1.00 91.00 81 SER A C 1
ATOM 691 O O . SER A 1 81 ? 18.047 0.582 -20.995 1.00 91.00 81 SER A O 1
ATOM 693 N N . ALA A 1 82 ? 18.261 2.304 -22.420 1.00 92.94 82 ALA A N 1
ATOM 694 C CA . ALA A 1 82 ? 17.567 3.282 -21.577 1.00 92.94 82 ALA A CA 1
ATOM 695 C C . ALA A 1 82 ? 16.133 2.843 -21.203 1.00 92.94 82 ALA A C 1
ATOM 697 O O . ALA A 1 82 ? 15.598 3.255 -20.168 1.00 92.94 82 ALA A O 1
ATOM 698 N N . ARG A 1 83 ? 15.526 1.951 -22.002 1.00 92.88 83 ARG A N 1
ATOM 699 C CA . ARG A 1 83 ? 14.204 1.364 -21.750 1.00 92.88 83 ARG A CA 1
ATOM 700 C C . ARG A 1 83 ? 14.144 0.596 -20.426 1.00 92.88 83 ARG A C 1
ATOM 702 O O . ARG A 1 83 ? 13.122 0.633 -19.748 1.00 92.88 83 ARG A O 1
ATOM 709 N N . ILE A 1 84 ? 15.235 -0.045 -19.996 1.00 92.69 84 ILE A N 1
ATOM 710 C CA . ILE A 1 84 ? 15.296 -0.770 -18.711 1.00 92.69 84 ILE A CA 1
ATOM 711 C C . ILE A 1 84 ? 15.081 0.186 -17.527 1.00 92.69 84 ILE A C 1
ATOM 713 O O . ILE A 1 84 ? 14.390 -0.157 -16.557 1.00 92.69 84 ILE A O 1
ATOM 717 N N . GLY A 1 85 ? 15.656 1.390 -17.616 1.00 93.38 85 GLY A N 1
ATOM 718 C CA . GLY A 1 85 ? 15.465 2.460 -16.640 1.00 93.38 85 GLY A CA 1
ATOM 719 C C . GLY A 1 85 ? 14.014 2.935 -16.608 1.00 93.38 85 GLY A C 1
ATOM 720 O O . GLY A 1 85 ? 13.405 2.949 -15.541 1.00 93.38 85 GLY A O 1
ATOM 721 N N . GLN A 1 86 ? 13.434 3.209 -17.781 1.00 95.06 86 GLN A N 1
ATOM 722 C CA . GLN A 1 86 ? 12.030 3.623 -17.919 1.00 95.06 86 GLN A CA 1
ATOM 723 C C . GLN A 1 86 ? 11.068 2.605 -17.298 1.00 95.06 86 GLN A C 1
ATOM 725 O O . GLN A 1 86 ? 10.269 2.967 -16.440 1.00 95.06 86 GLN A O 1
ATOM 730 N N . ILE A 1 87 ? 11.221 1.315 -17.623 1.00 94.50 87 ILE A N 1
ATOM 731 C CA . ILE A 1 87 ? 10.392 0.248 -17.042 1.00 94.50 87 ILE A CA 1
ATOM 732 C C . ILE A 1 87 ? 10.542 0.204 -15.517 1.00 94.50 87 ILE A C 1
ATOM 734 O O . ILE A 1 87 ? 9.589 -0.066 -14.788 1.00 94.50 87 ILE A O 1
ATOM 738 N N . THR A 1 88 ? 11.746 0.447 -14.998 1.00 93.62 88 THR A N 1
ATOM 739 C CA . THR A 1 88 ? 11.969 0.439 -13.549 1.00 93.62 88 THR A CA 1
ATOM 740 C C . THR A 1 88 ? 11.253 1.602 -12.861 1.00 93.62 88 THR A C 1
ATOM 742 O O . THR A 1 88 ? 10.709 1.394 -11.776 1.00 93.62 88 THR A O 1
ATOM 745 N N . GLU A 1 89 ? 11.198 2.780 -13.484 1.00 96.00 89 GLU A N 1
ATOM 746 C CA . GLU A 1 89 ? 10.408 3.913 -12.989 1.00 96.00 89 GLU A CA 1
ATOM 747 C C . GLU A 1 89 ? 8.899 3.657 -13.100 1.00 96.00 89 GLU A C 1
ATOM 749 O O . GLU A 1 89 ? 8.188 3.883 -12.123 1.00 96.00 89 GLU A O 1
ATOM 754 N N . GLU A 1 90 ? 8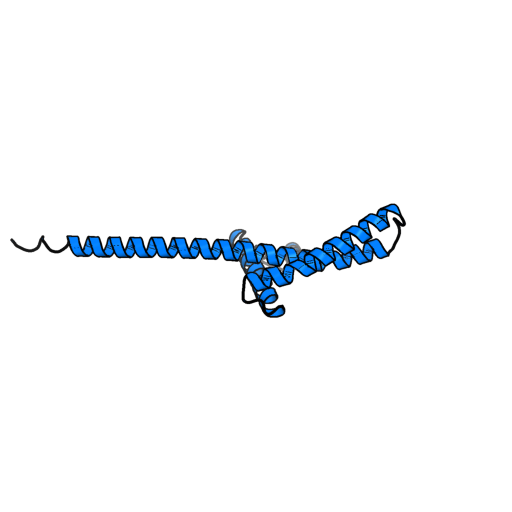.417 3.090 -14.211 1.00 95.56 90 GLU A N 1
ATOM 755 C CA . GLU A 1 90 ? 7.007 2.703 -14.403 1.00 95.56 90 GLU A CA 1
ATOM 756 C C . GLU A 1 90 ? 6.546 1.648 -13.377 1.00 95.56 90 GLU A C 1
ATOM 758 O O . GLU A 1 90 ? 5.430 1.700 -12.859 1.00 95.56 90 GLU A O 1
ATOM 763 N N . LEU A 1 91 ? 7.422 0.708 -13.007 1.00 95.81 91 LEU A N 1
ATOM 764 C CA . LEU A 1 91 ? 7.116 -0.335 -12.024 1.00 95.81 91 LEU A CA 1
ATOM 765 C C . LEU A 1 91 ? 6.983 0.189 -10.584 1.00 95.81 91 LEU A C 1
ATOM 767 O O . LEU A 1 91 ? 6.335 -0.468 -9.764 1.00 95.81 91 LEU A O 1
ATOM 771 N N . LYS A 1 92 ? 7.612 1.318 -10.228 1.00 95.81 92 LYS A N 1
ATOM 772 C CA . LYS A 1 92 ? 7.585 1.854 -8.852 1.00 95.81 92 LYS A CA 1
ATOM 773 C C . LYS A 1 92 ? 6.171 2.197 -8.359 1.00 95.81 92 LYS A C 1
ATOM 775 O O . LYS A 1 92 ? 5.819 1.678 -7.293 1.00 95.81 92 LYS A O 1
ATOM 780 N N . PRO A 1 93 ? 5.372 3.031 -9.056 1.00 95.62 93 PRO A N 1
ATOM 781 C CA . PRO A 1 93 ? 4.019 3.367 -8.618 1.00 95.62 93 PRO A CA 1
ATOM 782 C C . PRO A 1 93 ? 3.107 2.138 -8.625 1.00 95.62 93 PRO A C 1
ATOM 784 O O . PRO A 1 93 ? 2.475 1.867 -7.611 1.00 95.62 93 PRO A O 1
ATOM 787 N N . LEU A 1 94 ? 3.152 1.305 -9.671 1.00 95.38 94 LEU A N 1
ATOM 788 C CA . LEU A 1 94 ? 2.324 0.093 -9.759 1.00 95.38 94 LEU A CA 1
ATOM 789 C C . LEU A 1 94 ? 2.553 -0.853 -8.568 1.00 95.38 94 LEU A C 1
ATOM 791 O O . LEU A 1 94 ? 1.616 -1.335 -7.934 1.00 95.38 94 LEU A O 1
ATOM 795 N N . ARG A 1 95 ? 3.819 -1.081 -8.193 1.00 95.19 95 ARG A N 1
ATOM 796 C CA . ARG A 1 95 ? 4.157 -1.889 -7.009 1.00 95.19 95 ARG A CA 1
ATOM 797 C C . ARG A 1 95 ? 3.741 -1.217 -5.706 1.00 95.19 95 ARG A C 1
ATOM 799 O O . ARG A 1 95 ? 3.459 -1.917 -4.734 1.00 95.19 95 ARG A O 1
ATOM 806 N N . LYS A 1 96 ? 3.764 0.117 -5.641 1.00 95.38 96 LYS A N 1
ATOM 807 C CA . LYS A 1 96 ? 3.288 0.856 -4.469 1.00 95.38 96 LYS A CA 1
ATOM 808 C C . LYS A 1 96 ? 1.788 0.630 -4.284 1.00 95.38 96 LYS A C 1
ATOM 810 O O . LYS A 1 96 ? 1.398 0.249 -3.182 1.00 95.38 96 LYS A O 1
ATOM 815 N N . ASP A 1 97 ? 1.012 0.757 -5.352 1.00 94.56 97 ASP A N 1
ATOM 816 C CA . ASP A 1 97 ? -0.442 0.600 -5.333 1.00 94.56 97 ASP A CA 1
ATOM 817 C C . ASP A 1 97 ? -0.846 -0.834 -4.968 1.00 94.56 97 ASP A C 1
ATOM 819 O O . ASP A 1 97 ? -1.659 -1.036 -4.068 1.00 94.56 97 ASP A O 1
ATOM 823 N N . ILE A 1 98 ? -0.191 -1.848 -5.552 1.00 94.75 98 ILE A N 1
ATOM 824 C CA . ILE A 1 98 ? -0.431 -3.260 -5.197 1.00 94.75 98 ILE A CA 1
ATOM 825 C C . ILE A 1 98 ? -0.135 -3.517 -3.712 1.00 94.75 98 ILE A C 1
ATOM 827 O O . ILE A 1 98 ? -0.925 -4.159 -3.018 1.00 94.75 98 ILE A O 1
ATOM 831 N N . ARG A 1 99 ? 0.987 -3.002 -3.182 1.00 95.38 99 ARG A N 1
ATOM 832 C CA . ARG A 1 99 ? 1.306 -3.141 -1.748 1.00 95.38 99 ARG A CA 1
ATOM 833 C C . ARG A 1 99 ? 0.260 -2.475 -0.862 1.00 95.38 99 ARG A C 1
ATOM 835 O O . ARG A 1 99 ? -0.022 -2.990 0.218 1.00 95.38 99 ARG A O 1
ATOM 842 N N . LEU A 1 100 ? -0.273 -1.332 -1.288 1.00 95.06 100 LEU A N 1
ATOM 843 C CA . LEU A 1 100 ? -1.301 -0.622 -0.543 1.00 95.06 100 LEU A CA 1
ATOM 844 C C . LEU A 1 100 ? -2.609 -1.419 -0.527 1.00 95.06 100 LEU A C 1
ATOM 846 O O . LEU A 1 100 ? -3.164 -1.607 0.552 1.00 95.06 100 LEU A O 1
ATOM 850 N N . CYS A 1 101 ? -3.013 -1.995 -1.665 1.00 94.19 101 CYS A N 1
ATOM 851 C CA . CYS A 1 101 ? -4.162 -2.902 -1.755 1.00 94.19 101 CYS A CA 1
ATOM 852 C C . CYS A 1 101 ? -4.028 -4.083 -0.783 1.00 94.19 101 CYS A C 1
ATOM 854 O O . CYS A 1 101 ? -4.918 -4.315 0.030 1.00 94.19 101 CYS A O 1
ATOM 856 N N . ILE A 1 102 ? -2.885 -4.780 -0.795 1.00 93.31 102 ILE A N 1
ATOM 857 C CA . ILE A 1 102 ? -2.628 -5.915 0.112 1.00 93.31 102 ILE A CA 1
ATOM 858 C C . ILE A 1 102 ? -2.712 -5.477 1.581 1.00 93.31 102 ILE A C 1
ATOM 860 O O . ILE A 1 102 ? -3.288 -6.174 2.414 1.00 93.31 102 ILE A O 1
ATOM 864 N N . ARG A 1 103 ? -2.151 -4.309 1.916 1.00 94.44 103 ARG A N 1
ATOM 865 C CA . ARG A 1 103 ? -2.170 -3.791 3.289 1.00 94.44 103 ARG A CA 1
ATOM 866 C C . ARG A 1 103 ? -3.585 -3.437 3.749 1.00 94.44 103 ARG A C 1
ATOM 868 O O . ARG A 1 103 ? -3.924 -3.720 4.895 1.00 94.44 103 ARG A O 1
ATOM 875 N N . ILE A 1 104 ? -4.388 -2.819 2.881 1.00 93.56 104 ILE A N 1
ATOM 876 C CA . ILE A 1 104 ? -5.797 -2.507 3.160 1.00 93.56 104 ILE A CA 1
ATOM 877 C C . ILE A 1 104 ? -6.579 -3.802 3.377 1.00 93.56 104 ILE A C 1
ATOM 879 O O . ILE A 1 104 ? -7.305 -3.916 4.360 1.00 93.56 104 ILE A O 1
ATOM 883 N N . GLU A 1 105 ? -6.384 -4.796 2.510 1.00 92.75 105 GLU A N 1
ATOM 884 C CA . GLU A 1 105 ? -7.053 -6.091 2.619 1.00 92.75 105 GLU A CA 1
ATOM 885 C C . GLU A 1 105 ? -6.731 -6.786 3.948 1.00 92.75 105 GLU A C 1
ATOM 887 O O . GLU A 1 105 ? -7.640 -7.213 4.661 1.00 92.75 105 GLU A O 1
ATOM 892 N N . GLN A 1 106 ? -5.448 -6.855 4.316 1.00 93.06 106 GLN A N 1
ATOM 893 C CA . GLN A 1 106 ? -5.021 -7.452 5.579 1.00 93.06 106 GLN A CA 1
ATOM 894 C C . GLN A 1 106 ? -5.661 -6.743 6.776 1.00 93.06 106 GLN A C 1
ATOM 896 O O . GLN A 1 106 ? -6.209 -7.385 7.667 1.00 93.06 106 GLN A O 1
ATOM 901 N N . GLN A 1 107 ? -5.633 -5.413 6.790 1.00 90.81 107 GLN A N 1
ATOM 902 C CA . GLN A 1 107 ? -6.187 -4.653 7.903 1.00 90.81 107 GLN A CA 1
ATOM 903 C C . GLN A 1 107 ? -7.709 -4.708 7.968 1.00 90.81 107 GLN A C 1
ATOM 905 O O . GLN A 1 107 ? -8.252 -4.657 9.064 1.00 90.81 107 GLN A O 1
ATOM 910 N N . SER A 1 108 ? -8.395 -4.807 6.829 1.00 90.25 108 SER A N 1
ATOM 911 C CA . SER A 1 108 ? -9.841 -5.027 6.793 1.00 90.25 108 SER A CA 1
ATOM 912 C C . SER A 1 108 ? -10.199 -6.334 7.505 1.00 90.25 108 SER A C 1
ATOM 914 O O . SER A 1 108 ? -11.093 -6.330 8.347 1.00 90.25 108 SER A O 1
ATOM 916 N N . ARG A 1 109 ? -9.434 -7.410 7.267 1.00 91.81 109 ARG A N 1
ATOM 917 C CA . ARG A 1 109 ? -9.603 -8.695 7.968 1.00 91.81 109 ARG A CA 1
ATOM 918 C C . ARG A 1 109 ? -9.293 -8.583 9.463 1.00 91.81 109 ARG A C 1
ATOM 920 O O . ARG A 1 109 ? -10.104 -8.992 10.284 1.00 91.81 109 ARG A O 1
ATOM 927 N N . GLU A 1 110 ? -8.170 -7.961 9.830 1.00 92.69 110 GLU A N 1
ATOM 928 C CA . GLU A 1 110 ? -7.804 -7.760 11.243 1.00 92.69 110 GLU A CA 1
ATOM 929 C C . GLU A 1 110 ? -8.840 -6.914 12.006 1.00 92.69 110 GLU A C 1
ATOM 931 O O . GLU A 1 110 ? -9.080 -7.137 13.192 1.00 92.69 110 GLU A O 1
ATOM 936 N N . MET A 1 111 ? -9.438 -5.915 11.350 1.00 89.56 111 MET A N 1
ATOM 937 C CA . MET A 1 111 ? -10.509 -5.095 11.922 1.00 89.56 111 MET A CA 1
ATOM 938 C C . MET A 1 111 ? -11.782 -5.915 12.125 1.00 89.56 111 MET A C 1
ATOM 940 O O . MET A 1 111 ? -12.382 -5.838 13.192 1.00 89.56 111 MET A O 1
ATOM 944 N N . GLU A 1 112 ? -12.168 -6.719 11.134 1.00 91.31 112 GLU A N 1
ATOM 945 C CA . GLU A 1 112 ? -13.338 -7.594 11.217 1.00 91.31 112 GLU A CA 1
ATOM 946 C C . GLU A 1 112 ? -13.212 -8.598 12.374 1.00 91.31 112 GLU A C 1
ATOM 948 O O . GLU A 1 112 ? -14.140 -8.758 13.165 1.00 91.31 112 GLU A O 1
ATOM 953 N N . GLU A 1 113 ? -12.042 -9.216 12.543 1.00 94.00 113 GLU A N 1
ATOM 954 C CA . GLU A 1 113 ? -11.771 -10.132 13.658 1.00 94.00 113 GLU A CA 1
ATOM 955 C C . GLU A 1 113 ? -11.837 -9.430 15.019 1.00 94.00 113 GLU A C 1
ATOM 957 O O . GLU A 1 113 ? -12.459 -9.940 15.953 1.00 94.00 113 GLU A O 1
ATOM 962 N N . LYS A 1 114 ? -11.247 -8.234 15.139 1.00 93.50 114 LYS A N 1
ATOM 963 C CA . LYS A 1 114 ? -11.300 -7.444 16.380 1.00 93.50 114 LYS A CA 1
ATOM 964 C C . LYS A 1 114 ? -12.721 -7.035 16.745 1.00 93.50 114 LYS A C 1
ATOM 966 O O . LYS A 1 114 ? -13.065 -7.087 17.922 1.00 93.50 114 LYS A O 1
ATOM 971 N N . MET A 1 115 ? -13.533 -6.661 15.758 1.00 92.94 115 MET A N 1
ATOM 972 C CA . MET A 1 115 ? -14.945 -6.340 15.972 1.00 92.94 115 MET A CA 1
ATOM 973 C C . MET A 1 115 ? -15.713 -7.559 16.484 1.00 92.94 115 MET A C 1
ATOM 975 O O . MET A 1 115 ? -16.390 -7.462 17.503 1.00 92.94 115 MET A O 1
ATOM 979 N N . ARG A 1 116 ? -15.525 -8.734 15.868 1.00 94.31 116 ARG A N 1
ATOM 980 C CA . ARG A 1 116 ? -16.159 -9.983 16.326 1.00 94.31 116 ARG A CA 1
ATOM 981 C C . ARG A 1 116 ? -15.771 -10.350 17.760 1.00 94.31 116 ARG A C 1
ATOM 983 O O . ARG A 1 116 ? -16.630 -10.755 18.538 1.00 94.31 116 ARG A O 1
ATOM 990 N N . LEU A 1 117 ? -14.494 -10.210 18.124 1.00 94.81 117 LEU A N 1
ATOM 991 C CA . LEU A 1 117 ? -14.031 -10.471 19.492 1.00 94.81 117 LEU A CA 1
ATOM 992 C C . LEU A 1 117 ? -14.624 -9.471 20.491 1.00 94.81 117 LEU A C 1
ATOM 994 O O . LEU A 1 117 ? -15.069 -9.872 21.563 1.00 94.81 117 LEU A O 1
ATOM 998 N N . ALA A 1 118 ? -14.671 -8.184 20.139 1.00 93.38 118 ALA A N 1
ATOM 999 C CA . ALA A 1 118 ? -15.277 -7.157 20.982 1.00 93.38 118 ALA A CA 1
ATOM 1000 C C . ALA A 1 118 ? -16.774 -7.423 21.216 1.00 93.38 118 ALA A C 1
ATOM 1002 O O . ALA A 1 118 ? -17.233 -7.342 22.353 1.00 93.38 118 ALA A O 1
ATOM 1003 N N . GLU A 1 119 ? -17.511 -7.821 20.176 1.00 93.56 119 GLU A N 1
ATOM 1004 C CA . GLU A 1 119 ? -18.922 -8.212 20.286 1.00 93.56 119 GLU A CA 1
ATOM 1005 C C . GLU A 1 119 ? -19.119 -9.436 21.192 1.00 93.56 119 GLU A C 1
ATOM 1007 O O . GLU A 1 119 ? -20.065 -9.480 21.977 1.00 93.56 119 GLU A O 1
ATOM 1012 N N . GLN A 1 120 ? -18.236 -10.438 21.117 1.00 93.38 120 GLN A N 1
ATOM 1013 C CA . GLN A 1 120 ? -18.298 -11.611 21.997 1.00 93.38 120 GLN A CA 1
ATOM 1014 C C . GLN A 1 120 ? -18.069 -11.239 23.462 1.00 93.38 120 GLN A C 1
ATOM 1016 O O . GLN A 1 120 ? -18.819 -11.693 24.324 1.00 93.38 120 GLN A O 1
ATOM 1021 N N . ILE A 1 121 ? -17.074 -10.392 23.734 1.00 93.06 121 ILE A N 1
ATOM 1022 C CA . ILE A 1 121 ? -16.779 -9.905 25.086 1.00 93.06 121 ILE A CA 1
ATOM 1023 C C . ILE A 1 121 ? -17.963 -9.099 25.630 1.00 93.06 121 ILE A C 1
ATOM 1025 O O . ILE A 1 121 ? -18.361 -9.302 26.773 1.00 93.06 121 ILE A O 1
ATOM 1029 N N . GLN A 1 122 ? -18.566 -8.229 24.812 1.00 91.12 122 GLN A N 1
ATOM 1030 C CA . GLN A 1 122 ? -19.758 -7.469 25.203 1.00 91.12 122 GLN A CA 1
ATOM 1031 C C . GLN A 1 122 ? -20.933 -8.388 25.547 1.00 91.12 122 GLN A C 1
ATOM 1033 O O . GLN A 1 122 ? -21.523 -8.242 26.612 1.00 91.12 122 GLN A O 1
ATOM 1038 N N . ARG A 1 123 ? -21.226 -9.388 24.706 1.00 91.38 123 ARG A N 1
ATOM 1039 C CA . ARG A 1 123 ? -22.296 -10.363 24.979 1.00 91.38 123 ARG A CA 1
ATOM 1040 C C . ARG A 1 123 ? -22.043 -11.172 26.250 1.00 91.38 123 ARG A C 1
ATOM 1042 O O . ARG A 1 123 ? -22.987 -11.458 26.977 1.00 91.38 123 ARG A O 1
ATOM 1049 N N . GLN A 1 124 ? -20.794 -11.559 26.511 1.00 89.75 124 GLN A N 1
ATOM 1050 C CA . GLN A 1 124 ? -20.428 -12.260 27.746 1.00 89.75 124 GLN A CA 1
ATOM 1051 C C . GLN A 1 124 ? -20.629 -11.365 28.970 1.00 89.75 124 GLN A C 1
ATOM 1053 O O . GLN A 1 124 ? -21.266 -11.800 29.923 1.00 89.75 124 GLN A O 1
ATOM 1058 N N . ALA A 1 125 ? -20.182 -10.108 28.915 1.00 90.38 125 ALA A N 1
ATOM 1059 C CA . ALA A 1 125 ? -20.387 -9.146 29.994 1.00 90.38 125 ALA A CA 1
ATOM 1060 C C . ALA A 1 125 ? -21.881 -8.889 30.267 1.00 90.38 125 ALA A C 1
ATOM 1062 O O . ALA A 1 125 ? -22.301 -8.872 31.420 1.00 90.38 125 ALA A O 1
ATOM 1063 N N . GLU A 1 126 ? -22.705 -8.763 29.222 1.00 88.94 126 GLU A N 1
ATOM 1064 C CA . GLU A 1 126 ? -24.162 -8.619 29.358 1.00 88.94 126 GLU A CA 1
ATOM 1065 C C . GLU A 1 126 ? -24.813 -9.856 30.000 1.00 88.94 126 GLU A C 1
ATOM 1067 O O . GLU A 1 126 ? -25.716 -9.726 30.829 1.00 88.94 126 GLU A O 1
ATOM 1072 N N . GLN A 1 127 ? -24.361 -11.063 29.641 1.00 85.81 127 GLN A N 1
ATOM 1073 C CA . GLN A 1 127 ? -24.834 -12.307 30.255 1.00 85.81 127 GLN A CA 1
ATOM 1074 C C . GLN A 1 127 ? -24.412 -12.414 31.722 1.00 85.81 127 GLN A C 1
ATOM 1076 O O . GLN A 1 127 ? -25.242 -12.760 32.563 1.00 85.81 127 GLN A O 1
ATOM 1081 N N . GLU A 1 128 ? -23.160 -12.092 32.046 1.00 84.19 128 GLU A N 1
ATOM 1082 C CA . GLU A 1 128 ? -22.668 -12.050 33.425 1.00 84.19 128 GLU A CA 1
ATOM 1083 C C . GLU A 1 128 ? -23.494 -11.063 34.259 1.00 84.19 128 GLU A C 1
ATOM 1085 O O . GLU A 1 128 ? -24.048 -11.455 35.288 1.00 84.19 128 GLU A O 1
ATOM 1090 N N . GLU A 1 129 ? -23.724 -9.847 33.760 1.00 82.75 129 GLU A N 1
ATOM 1091 C CA . GLU A 1 129 ? -24.538 -8.832 34.437 1.00 82.75 129 GLU A CA 1
ATOM 1092 C C . GLU A 1 129 ? -25.995 -9.294 34.652 1.00 82.75 129 GLU A C 1
ATOM 1094 O O . GLU A 1 129 ? -26.588 -9.057 35.709 1.00 82.75 129 GLU A O 1
ATOM 1099 N N . GLN A 1 130 ? -26.590 -10.008 33.689 1.00 77.56 130 GLN A N 1
ATOM 1100 C CA . GLN A 1 130 ? -27.925 -10.602 33.845 1.00 77.56 130 GLN A CA 1
ATOM 1101 C C . GLN A 1 130 ? -27.944 -11.750 34.867 1.00 77.56 130 GLN A C 1
ATOM 1103 O O . GLN A 1 130 ? -28.900 -11.869 35.640 1.00 77.56 130 GLN A O 1
ATOM 1108 N N . THR A 1 131 ? -26.904 -12.589 34.911 1.00 76.19 131 THR A N 1
ATOM 1109 C CA . THR A 1 131 ? -26.795 -13.668 35.908 1.00 76.19 131 THR A CA 1
ATOM 1110 C C . THR A 1 131 ? -26.559 -13.141 37.322 1.00 76.19 131 THR A C 1
ATOM 1112 O O . THR A 1 131 ? -27.123 -13.689 38.271 1.00 76.19 131 THR A O 1
ATOM 1115 N N . GLU A 1 132 ? -25.799 -12.055 37.481 1.00 73.25 132 GLU A N 1
ATOM 1116 C CA . GLU A 1 132 ? -25.617 -11.377 38.766 1.00 73.25 132 GLU A CA 1
ATOM 1117 C C . GLU A 1 132 ? -26.920 -10.739 39.256 1.00 73.25 132 GLU A C 1
ATOM 1119 O O . GLU A 1 132 ? -27.315 -10.963 40.403 1.00 73.25 132 GLU A O 1
ATOM 1124 N N . LYS A 1 133 ? -27.656 -10.044 38.377 1.00 71.69 133 LYS A N 1
ATOM 1125 C CA . LYS A 1 133 ? -28.982 -9.488 38.703 1.00 71.69 133 LYS A CA 1
ATOM 1126 C C . LYS A 1 133 ? -29.983 -10.573 39.115 1.00 71.69 133 LYS A C 1
ATOM 1128 O O . LYS A 1 133 ? -30.721 -10.384 40.079 1.00 71.69 133 LYS A O 1
ATOM 1133 N N . ASN A 1 134 ? -29.971 -11.737 38.460 1.00 66.19 134 ASN A N 1
ATOM 1134 C CA . ASN A 1 134 ? -30.819 -12.878 38.834 1.00 66.19 134 ASN A CA 1
ATOM 1135 C C . ASN A 1 134 ? -30.380 -13.596 40.126 1.00 66.19 134 ASN A C 1
ATOM 1137 O O . ASN A 1 134 ? -31.190 -14.307 40.720 1.00 66.19 134 ASN A O 1
ATOM 1141 N N . ARG A 1 135 ? -29.133 -13.429 40.588 1.00 61.09 135 ARG A N 1
ATOM 1142 C CA . ARG A 1 135 ? -28.664 -13.960 41.884 1.00 61.09 135 ARG A CA 1
ATOM 1143 C C . ARG A 1 135 ? -29.059 -13.089 43.078 1.00 61.09 135 ARG A C 1
ATOM 1145 O O . ARG A 1 135 ? -29.117 -13.609 44.189 1.00 61.09 135 ARG A O 1
ATOM 1152 N N . GLN A 1 136 ? -29.344 -11.804 42.873 1.00 59.03 136 GLN A N 1
ATOM 1153 C CA . GLN A 1 136 ? -29.616 -10.857 43.959 1.00 59.03 136 GLN A CA 1
ATOM 1154 C C . GLN A 1 136 ? -31.035 -10.843 44.587 1.00 59.03 136 GLN A C 1
ATOM 1156 O O . GLN A 1 136 ? -31.175 -10.185 45.617 1.00 59.03 136 GLN A O 1
ATOM 1161 N N . PRO A 1 137 ? -32.085 -11.573 44.147 1.00 53.53 137 PRO A N 1
ATOM 1162 C CA . PRO A 1 137 ? -33.351 -11.572 44.875 1.00 53.53 137 PRO A CA 1
ATOM 1163 C C . PRO A 1 137 ? -33.414 -12.763 45.845 1.00 53.53 137 PRO A C 1
ATOM 1165 O O . PRO A 1 137 ? -34.044 -13.767 45.517 1.00 53.53 137 PRO A O 1
ATOM 1168 N N . ARG A 1 138 ? -32.766 -12.696 47.026 1.00 51.97 138 ARG A N 1
ATOM 1169 C CA . ARG A 1 138 ?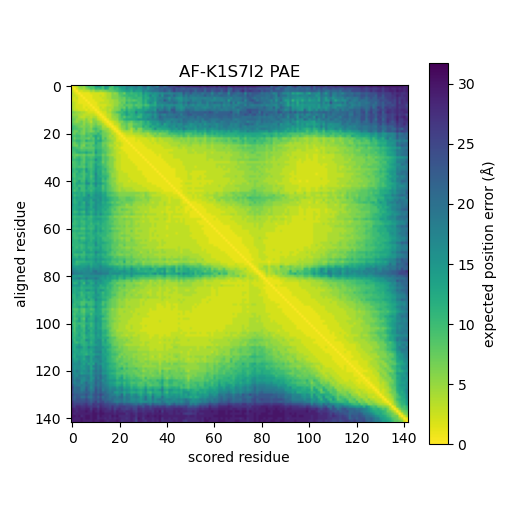 -33.117 -13.581 48.174 1.00 51.97 138 ARG A CA 1
ATOM 1170 C C . ARG A 1 138 ? -32.537 -13.259 49.561 1.00 51.97 138 ARG A C 1
ATOM 1172 O O . ARG A 1 138 ? -32.855 -13.994 50.491 1.00 51.97 138 ARG A O 1
ATOM 1179 N N . THR A 1 139 ? -31.756 -12.198 49.760 1.00 53.38 139 THR A N 1
ATOM 1180 C CA . THR A 1 139 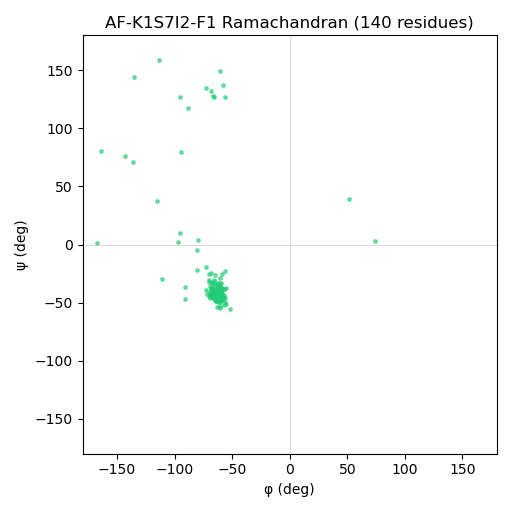? -31.125 -11.915 51.072 1.00 53.38 139 THR A CA 1
ATOM 1181 C C . THR A 1 139 ? -31.605 -10.632 51.751 1.00 53.38 139 THR A C 1
ATOM 1183 O O . THR A 1 139 ? -30.822 -9.963 52.410 1.00 53.38 139 THR A O 1
ATOM 1186 N N . GLU A 1 140 ? -32.893 -10.303 51.646 1.00 52.50 140 GLU A N 1
ATOM 1187 C CA . GLU A 1 140 ? -33.524 -9.265 52.478 1.00 52.50 140 GLU A CA 1
ATOM 1188 C C . GLU A 1 140 ? -34.881 -9.758 52.986 1.00 52.50 140 GLU A C 1
ATOM 1190 O O . GLU A 1 140 ? -35.936 -9.355 52.510 1.00 52.50 140 GLU A O 1
ATOM 1195 N N . SER A 1 141 ? -34.867 -10.718 53.911 1.00 50.59 141 SER A N 1
ATOM 1196 C CA . SER A 1 141 ? -36.032 -11.087 54.727 1.00 50.59 141 SER A CA 1
ATOM 1197 C C . SER A 1 141 ? -35.578 -11.915 55.930 1.00 50.59 141 SER A C 1
ATOM 1199 O O . SER A 1 141 ? -35.675 -13.143 55.899 1.00 50.59 141 SER A O 1
ATOM 1201 N N . ARG A 1 142 ? -35.072 -11.261 56.984 1.00 44.34 142 ARG A N 1
ATOM 1202 C CA . ARG A 1 142 ? -35.276 -11.721 58.364 1.00 44.34 142 ARG A CA 1
ATOM 1203 C C . ARG A 1 142 ? -35.001 -10.630 59.386 1.00 44.34 142 ARG A C 1
ATOM 1205 O O . ARG A 1 142 ? -33.956 -9.966 59.245 1.00 44.34 142 ARG A O 1
#

Organism: NCBI:txid408170

Nearest PDB structures (foldseek):
  2v0o-assembly2_C  TM=5.314E-01  e=8.192E+00  Homo sapiens
  8i21-assembly1_A  TM=2.755E-01  e=4.979E+00  Saccharomyces cerevisiae S288C
  8pqy-assembly1_A  TM=2.658E-01  e=9.874E+00  Homo sapiens

pLDDT: mean 88.27, std 11.04, range [44.34, 96.69]

Mean predicted aligned error: 9.42 Å

Foldseek 3Di:
DLVVQVVCVVVVVDVDRPDDDDPVVVVVVVVVVLVVVLVVLCVVQVPDDLVVLVVVLVVLVVVLVVLVVVLVVCCVVPVPDCVNVVSVVVNVVSVVSNVSSVVVNVVVVVVVVVVVVVVVVVVVVVVVVVVVVVVPPDPPDD

Sequence (142 aa):
QALYYSYLYQMGVLKQKPKRISPVLRADIRKLDARIEQMEFLQKHQITTREELLVYRIPLEEQVQALTKERKRLYRSEPDSARIGQITEELKPLRKDIRLCIRIEQQSREMEEKMRLAEQIQRQAEQEEQTEKNRQPRTESR

Radius of gyration: 27.56 Å; Cα contacts (8 Å, |Δi|>4): 39; chains: 1; bounding box: 62×45×84 Å

Solvent-accessible surface area (backbone atoms only — not comparable to full-atom values): 8228 Å² total; per-residue (Å²): 118,74,64,60,60,51,49,38,31,75,70,61,75,36,94,61,75,84,80,76,78,52,72,66,60,52,53,51,50,53,50,51,54,54,49,49,57,49,51,53,49,30,61,74,69,69,48,87,48,75,65,52,49,49,63,61,41,52,62,50,52,52,51,50,50,51,50,49,51,52,45,58,49,35,61,75,77,45,67,85,44,69,62,52,57,52,50,53,60,62,44,50,59,54,55,50,52,51,52,48,50,53,51,51,54,53,48,52,52,55,48,52,54,51,50,54,51,51,53,51,52,50,53,48,52,53,50,50,54,51,53,53,61,69,65,64,83,78,88,85,82,132